Protein AF-K1SKB8-F1 (afdb_monomer_lite)

Sequence (71 aa):
MSAHRTPDEASAFSKNAEENGFGVIISIAGMAAHLGGVLAANTVLPVIGVPVGSSFGGLDALLATVQMPSG

Secondary structure (DSSP, 8-state):
--TTT-HHHHHHHHHTTTTTT-S-EEEEEESS--HHHHHHTT-SS-EEEEEE-SSGGGHHHHHHHH-PPP-

Organism: NCBI:txid408170

pLDDT: mean 96.58, std 3.65, range [79.69, 98.75]

Structure (mmCIF, N/CA/C/O backbone):
data_AF-K1SKB8-F1
#
_entry.id   AF-K1SKB8-F1
#
loop_
_atom_site.group_PDB
_atom_site.id
_atom_site.type_symbol
_atom_site.label_atom_id
_atom_site.label_alt_id
_atom_site.label_comp_id
_atom_site.label_asym_id
_atom_site.label_entity_id
_atom_site.label_seq_id
_atom_site.pdbx_PDB_ins_code
_atom_site.Cartn_x
_atom_site.Cartn_y
_atom_site.Cartn_z
_atom_site.occupancy
_atom_site.B_iso_or_equiv
_atom_site.auth_seq_id
_atom_site.auth_comp_id
_atom_site.auth_asym_id
_atom_site.auth_atom_id
_atom_site.pdbx_PDB_model_num
ATOM 1 N N . MET A 1 1 ? -1.045 10.581 -4.465 1.00 90.38 1 MET A N 1
ATOM 2 C CA . MET A 1 1 ? -0.254 10.017 -3.351 1.00 90.38 1 MET A CA 1
ATOM 3 C C . MET A 1 1 ? 1.073 9.410 -3.788 1.00 90.38 1 MET A C 1
ATOM 5 O O . MET A 1 1 ? 1.122 8.581 -4.690 1.00 90.38 1 MET A O 1
ATOM 9 N N . SER A 1 2 ? 2.150 9.798 -3.110 1.00 96.56 2 SER A N 1
ATOM 10 C CA . SER A 1 2 ? 3.490 9.228 -3.243 1.00 96.56 2 SER A CA 1
ATOM 11 C C . SER A 1 2 ? 4.126 9.120 -1.862 1.00 96.56 2 SER A C 1
ATOM 13 O O . SER A 1 2 ? 4.231 10.124 -1.168 1.00 96.56 2 SER A O 1
ATOM 15 N N . ALA A 1 3 ? 4.629 7.939 -1.491 1.00 97.06 3 ALA A N 1
ATOM 16 C CA . ALA A 1 3 ? 5.315 7.745 -0.210 1.00 97.06 3 ALA A CA 1
ATOM 17 C C . ALA A 1 3 ? 6.552 8.640 -0.035 1.00 97.06 3 ALA A C 1
ATOM 19 O O . ALA A 1 3 ? 6.935 8.950 1.087 1.00 97.06 3 ALA A O 1
ATOM 20 N N . HIS A 1 4 ? 7.186 9.050 -1.136 1.00 97.56 4 HIS A N 1
ATOM 21 C CA . HIS A 1 4 ? 8.414 9.846 -1.093 1.00 97.56 4 HIS A CA 1
ATOM 22 C C . HIS A 1 4 ? 8.176 11.335 -1.323 1.00 97.56 4 HIS A C 1
ATOM 24 O O . HIS A 1 4 ? 8.959 12.149 -0.849 1.00 97.56 4 HIS A O 1
ATOM 30 N N . ARG A 1 5 ? 7.140 11.698 -2.089 1.00 98.12 5 ARG A N 1
ATOM 31 C CA . ARG A 1 5 ? 6.908 13.091 -2.514 1.00 98.12 5 ARG A CA 1
ATOM 32 C C . ARG A 1 5 ? 5.696 13.740 -1.859 1.00 98.12 5 ARG A C 1
ATOM 34 O O . ARG A 1 5 ? 5.675 14.957 -1.741 1.00 98.12 5 ARG A O 1
ATOM 41 N N . THR A 1 6 ? 4.711 12.949 -1.439 1.00 98.25 6 THR A N 1
ATOM 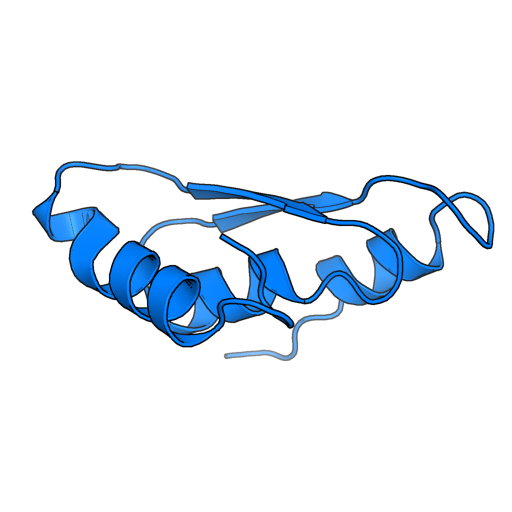42 C CA . THR A 1 6 ? 3.539 13.419 -0.687 1.00 98.25 6 THR A CA 1
ATOM 43 C C . THR A 1 6 ? 3.235 12.485 0.500 1.00 98.25 6 THR A C 1
ATOM 45 O O . THR A 1 6 ? 2.151 11.903 0.574 1.00 98.25 6 THR A O 1
ATOM 48 N N . PRO A 1 7 ? 4.194 12.296 1.434 1.00 97.94 7 PRO A N 1
ATOM 49 C CA . PRO A 1 7 ? 4.048 11.347 2.543 1.00 97.94 7 PRO A CA 1
ATOM 50 C C . PRO A 1 7 ? 2.868 11.682 3.465 1.00 97.94 7 PRO A C 1
ATOM 52 O O . PRO A 1 7 ? 2.152 10.775 3.889 1.00 97.94 7 PRO A O 1
ATOM 55 N N . ASP A 1 8 ? 2.615 12.970 3.713 1.00 98.31 8 ASP A N 1
ATOM 56 C CA . ASP A 1 8 ? 1.503 13.414 4.560 1.00 98.31 8 ASP A CA 1
ATOM 57 C C . ASP A 1 8 ? 0.142 13.097 3.926 1.00 98.31 8 ASP A C 1
ATOM 59 O O . ASP A 1 8 ? -0.765 12.637 4.614 1.00 98.31 8 ASP A O 1
ATOM 63 N N . GLU A 1 9 ? 0.014 13.259 2.603 1.00 98.50 9 GLU A N 1
ATOM 64 C CA . GLU A 1 9 ? -1.188 12.886 1.842 1.00 98.50 9 GLU A CA 1
ATOM 65 C C . GLU A 1 9 ? -1.444 11.375 1.937 1.00 98.50 9 GLU A C 1
ATOM 67 O O . GLU A 1 9 ? -2.571 10.954 2.186 1.00 98.50 9 GLU A O 1
ATOM 72 N N . ALA A 1 10 ? -0.394 10.558 1.784 1.00 98.44 10 ALA A N 1
ATOM 73 C CA . ALA A 1 10 ? -0.501 9.105 1.882 1.00 98.44 10 ALA A CA 1
ATOM 74 C C . ALA A 1 10 ? -0.919 8.657 3.292 1.00 98.44 10 ALA A C 1
ATOM 76 O O . ALA A 1 10 ? -1.850 7.866 3.422 1.00 98.44 10 ALA A O 1
ATOM 77 N N . S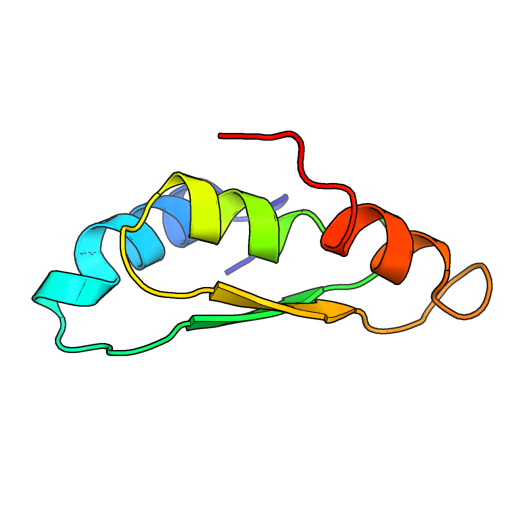ER A 1 11 ? -0.282 9.196 4.342 1.00 98.25 11 SER A N 1
ATOM 78 C CA . SER A 1 11 ? -0.630 8.879 5.734 1.00 98.25 11 SER A CA 1
ATOM 79 C C . SER A 1 11 ? -2.056 9.319 6.065 1.00 98.25 11 SER A C 1
ATOM 81 O O . SER A 1 11 ? -2.833 8.517 6.589 1.00 98.25 11 SER A O 1
ATOM 83 N N . ALA A 1 12 ? -2.426 10.556 5.711 1.00 98.56 12 ALA A N 1
ATOM 84 C CA . ALA A 1 12 ? -3.764 11.091 5.944 1.00 98.56 12 ALA A CA 1
ATOM 85 C C . ALA A 1 12 ? -4.839 10.264 5.230 1.00 98.56 12 ALA A C 1
ATOM 87 O O . ALA A 1 12 ? -5.857 9.945 5.840 1.00 98.56 12 ALA A O 1
ATOM 88 N N . PHE A 1 13 ? -4.608 9.857 3.981 1.00 98.62 13 PHE A N 1
ATOM 89 C CA . PHE A 1 13 ? -5.528 8.975 3.269 1.00 98.62 13 PHE A CA 1
ATOM 90 C C . PHE A 1 13 ? -5.744 7.651 4.016 1.00 98.62 13 PHE A C 1
ATOM 92 O O . PHE A 1 13 ? -6.885 7.316 4.321 1.00 98.62 13 PHE A O 1
ATOM 99 N N . SER A 1 14 ? -4.673 6.923 4.361 1.00 98.44 14 SER A N 1
ATOM 100 C CA . SER A 1 14 ? -4.791 5.614 5.027 1.00 98.44 14 SER A CA 1
ATOM 101 C C . SER A 1 14 ? -5.445 5.691 6.410 1.00 98.44 14 SER A C 1
ATOM 103 O O . SER A 1 14 ? -6.292 4.854 6.715 1.00 98.44 14 SER A O 1
ATOM 105 N N . LYS A 1 15 ? -5.124 6.720 7.210 1.00 98.62 15 LYS A N 1
ATOM 106 C CA . LYS A 1 15 ? -5.699 6.904 8.556 1.00 98.62 15 LYS A CA 1
ATOM 107 C C . LYS A 1 15 ? -7.213 7.039 8.531 1.00 98.62 15 LYS A C 1
ATOM 109 O O . LYS A 1 15 ? -7.884 6.484 9.387 1.00 98.62 15 LYS A O 1
ATOM 114 N N . ASN A 1 16 ? -7.735 7.753 7.538 1.00 98.62 16 ASN A N 1
ATOM 115 C CA . ASN A 1 16 ? -9.164 8.029 7.423 1.00 98.62 16 ASN A CA 1
ATOM 116 C C . ASN A 1 16 ? -9.882 7.038 6.489 1.00 98.62 16 ASN A C 1
ATOM 118 O O . ASN A 1 16 ? -11.066 7.202 6.212 1.00 98.62 16 ASN A O 1
ATOM 122 N N . ALA A 1 17 ? -9.187 6.036 5.937 1.00 98.69 17 ALA A N 1
ATOM 123 C CA . ALA A 1 17 ? -9.755 5.182 4.896 1.00 98.69 17 ALA A CA 1
ATOM 124 C C . ALA A 1 17 ? -10.950 4.350 5.399 1.00 98.69 17 ALA A C 1
ATOM 126 O O . ALA A 1 17 ? -11.961 4.245 4.709 1.00 98.69 17 ALA A O 1
ATOM 127 N N . GLU A 1 18 ? -10.871 3.800 6.610 1.00 98.62 18 GLU A N 1
ATOM 128 C CA . GLU A 1 18 ? -11.980 3.037 7.198 1.00 98.62 18 GLU A CA 1
ATOM 129 C C . GLU A 1 18 ? -13.212 3.925 7.431 1.00 98.62 18 GLU A 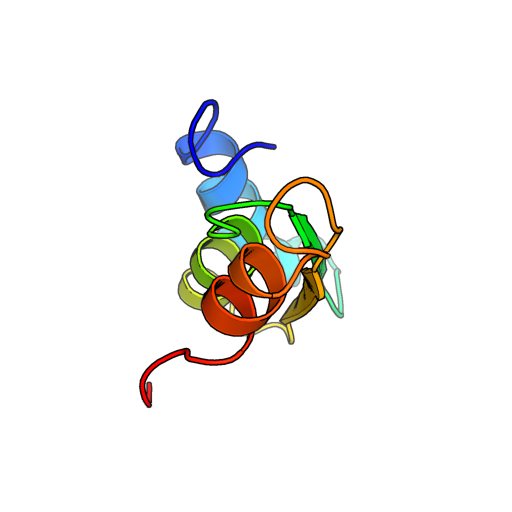C 1
ATOM 131 O O . GLU A 1 18 ? -14.311 3.585 6.995 1.00 98.62 18 GLU A O 1
ATOM 136 N N . GLU A 1 19 ? -13.022 5.109 8.023 1.00 98.56 19 GLU A N 1
ATOM 137 C CA . GLU A 1 19 ? -14.095 6.086 8.275 1.00 98.56 19 GLU A CA 1
ATOM 138 C C . GLU A 1 19 ? -14.754 6.582 6.981 1.00 98.56 19 GLU A C 1
ATOM 140 O O . GLU A 1 19 ? -15.962 6.810 6.930 1.00 98.56 19 GLU A O 1
ATOM 145 N N . ASN A 1 20 ? -13.970 6.689 5.906 1.00 98.44 20 ASN A N 1
ATOM 146 C CA . ASN A 1 20 ? -14.452 7.053 4.576 1.00 98.44 20 ASN A CA 1
ATOM 147 C C . ASN A 1 20 ? -15.171 5.898 3.845 1.00 98.44 20 ASN A C 1
ATOM 149 O O . ASN A 1 20 ? -15.585 6.069 2.697 1.00 98.44 20 ASN A O 1
ATOM 153 N N . GLY A 1 21 ? -15.334 4.733 4.481 1.00 98.56 21 GLY A N 1
ATOM 154 C CA . GLY A 1 21 ? -16.099 3.600 3.956 1.00 98.56 21 GLY A CA 1
ATOM 155 C C . GLY A 1 21 ? -15.326 2.683 3.005 1.00 98.56 21 GLY A C 1
ATOM 156 O O . GLY A 1 21 ? -15.944 1.890 2.291 1.00 98.56 21 GLY A O 1
ATOM 157 N N . PHE A 1 22 ? -13.992 2.768 2.965 1.00 98.62 22 PHE A N 1
ATOM 158 C CA . PHE A 1 22 ? -13.181 1.825 2.194 1.00 98.62 22 PHE A CA 1
ATOM 159 C C . PHE A 1 22 ? -13.068 0.478 2.922 1.00 98.62 22 PHE A C 1
ATOM 161 O O . PHE A 1 22 ? -12.948 0.426 4.140 1.00 98.62 22 PHE A O 1
ATOM 168 N N . GLY A 1 23 ? -13.069 -0.624 2.164 1.00 98.56 23 GLY A N 1
ATOM 169 C CA . GLY A 1 23 ? -12.874 -1.978 2.710 1.00 98.56 23 GLY A CA 1
ATOM 170 C C . GLY A 1 23 ? -11.48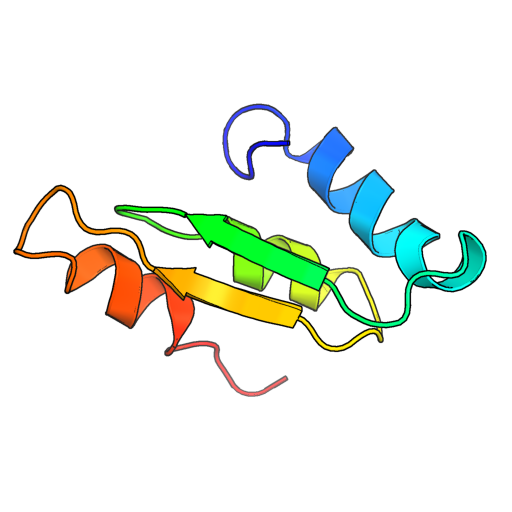7 -2.578 2.456 1.00 98.56 23 GLY A C 1
ATOM 171 O O . GLY A 1 23 ? -11.101 -3.541 3.110 1.00 98.56 23 GLY A O 1
ATOM 172 N N . VAL A 1 24 ? -10.738 -2.044 1.488 1.00 98.56 24 VAL A N 1
ATOM 173 C CA . VAL A 1 24 ? -9.401 -2.514 1.095 1.00 98.56 24 VAL A CA 1
ATOM 174 C C . VAL A 1 24 ? -8.654 -1.384 0.391 1.00 98.56 24 VAL A C 1
ATOM 176 O O . VAL A 1 24 ? -9.269 -0.568 -0.298 1.00 98.56 24 VAL A O 1
ATOM 179 N N . ILE A 1 25 ? -7.329 -1.352 0.528 1.00 98.75 25 ILE A N 1
ATOM 180 C CA . ILE A 1 25 ? -6.458 -0.416 -0.188 1.00 98.75 25 ILE A CA 1
ATOM 181 C C . ILE A 1 25 ? -5.548 -1.205 -1.132 1.00 98.75 25 ILE A C 1
ATOM 183 O O . ILE A 1 25 ? -4.860 -2.131 -0.712 1.00 98.75 25 ILE A O 1
ATOM 187 N N . ILE A 1 26 ? -5.507 -0.829 -2.411 1.00 98.56 26 ILE A N 1
ATOM 188 C CA . ILE A 1 26 ? -4.572 -1.403 -3.390 1.00 98.56 26 ILE A CA 1
ATOM 189 C C . ILE A 1 26 ? -3.502 -0.358 -3.697 1.00 98.56 26 ILE A C 1
ATOM 191 O O . ILE A 1 26 ? -3.806 0.742 -4.155 1.00 98.56 26 ILE A O 1
ATOM 195 N N . SER A 1 27 ? -2.244 -0.703 -3.439 1.00 98.12 27 SER A N 1
ATOM 196 C CA . SER A 1 27 ? -1.083 0.156 -3.668 1.00 98.12 27 SER A CA 1
ATOM 197 C C . SER A 1 27 ? -0.262 -0.352 -4.849 1.00 98.12 27 SER A C 1
ATOM 199 O O . SER A 1 27 ? -0.029 -1.551 -4.976 1.00 98.12 27 SER A O 1
ATOM 201 N N . ILE A 1 28 ? 0.177 0.557 -5.720 1.00 97.69 28 ILE A N 1
ATOM 202 C CA . ILE A 1 28 ? 0.992 0.238 -6.898 1.00 97.69 28 ILE A CA 1
ATOM 203 C C . ILE A 1 28 ? 2.270 1.069 -6.812 1.00 97.69 28 ILE A C 1
ATOM 205 O O . ILE A 1 28 ? 2.206 2.300 -6.806 1.00 97.69 28 ILE A O 1
ATOM 209 N N . ALA A 1 29 ? 3.426 0.413 -6.707 1.00 97.19 29 ALA A N 1
ATOM 210 C CA . ALA A 1 29 ? 4.715 1.088 -6.559 1.00 97.19 29 ALA A CA 1
ATOM 211 C C . ALA A 1 29 ? 5.869 0.282 -7.175 1.00 97.19 29 ALA A C 1
ATOM 213 O O . ALA A 1 29 ? 5.822 -0.944 -7.240 1.00 97.19 29 ALA A O 1
ATOM 214 N N . GLY A 1 30 ? 6.903 0.988 -7.637 1.00 95.88 30 GLY A N 1
ATOM 215 C CA . GLY A 1 30 ? 8.098 0.407 -8.258 1.00 95.88 30 GLY A CA 1
ATOM 216 C C . GLY A 1 30 ? 9.387 0.826 -7.554 1.00 95.88 30 GLY A C 1
ATOM 217 O O . GLY A 1 30 ? 9.374 1.724 -6.708 1.00 95.88 30 GLY A O 1
ATOM 218 N N . MET A 1 31 ? 10.504 0.200 -7.933 1.00 93.50 31 MET A N 1
ATOM 219 C CA . MET A 1 31 ? 11.828 0.397 -7.324 1.00 93.50 31 MET A CA 1
ATOM 220 C C . MET A 1 31 ? 11.787 0.213 -5.796 1.00 93.50 31 MET A C 1
ATOM 222 O O . MET A 1 31 ? 11.383 -0.839 -5.313 1.00 93.50 31 MET A O 1
ATOM 226 N N . ALA A 1 32 ? 12.159 1.232 -5.016 1.00 94.94 32 ALA A N 1
ATOM 227 C CA . ALA A 1 32 ? 11.977 1.255 -3.566 1.00 94.94 32 ALA A CA 1
ATOM 228 C C . ALA A 1 32 ? 10.486 1.453 -3.213 1.00 94.94 32 ALA A C 1
ATOM 230 O O . ALA A 1 32 ? 10.046 2.551 -2.860 1.00 94.94 32 ALA A O 1
ATOM 231 N N . ALA A 1 33 ? 9.697 0.387 -3.367 1.00 97.00 33 ALA A N 1
ATOM 232 C CA . ALA A 1 33 ? 8.234 0.380 -3.351 1.00 97.00 33 ALA A CA 1
ATOM 233 C C . ALA A 1 33 ? 7.610 0.566 -1.946 1.00 97.00 33 ALA A C 1
ATOM 235 O O . ALA A 1 33 ? 6.890 -0.289 -1.444 1.00 97.00 33 ALA A O 1
ATOM 236 N N . HIS A 1 34 ? 7.841 1.714 -1.304 1.00 97.75 34 HIS A N 1
ATOM 237 C CA . HIS A 1 34 ? 7.426 1.955 0.088 1.00 97.75 34 HIS A CA 1
ATOM 238 C C . HIS A 1 34 ? 5.931 2.241 0.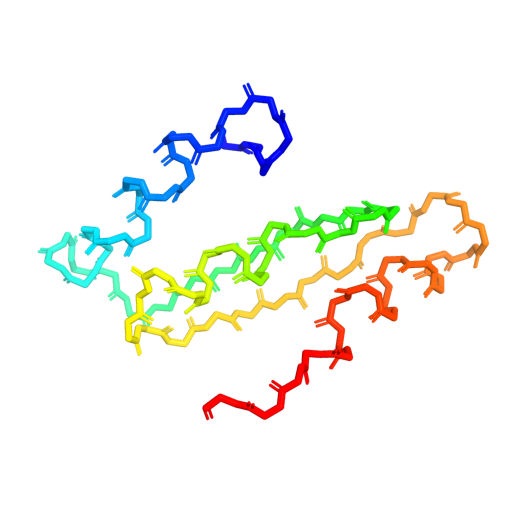290 1.00 97.75 34 HIS A C 1
ATOM 240 O O . HIS A 1 34 ? 5.454 2.201 1.421 1.00 97.75 34 HIS A O 1
ATOM 246 N N . LEU A 1 35 ? 5.181 2.566 -0.768 1.00 98.38 35 LEU A N 1
ATOM 247 C CA . LEU A 1 35 ? 3.800 3.041 -0.629 1.00 98.38 35 LEU A CA 1
ATOM 248 C C . LEU A 1 35 ? 2.891 2.039 0.088 1.00 98.38 35 LEU A C 1
ATOM 250 O O . LEU A 1 35 ? 2.156 2.447 0.980 1.00 98.38 35 LEU A O 1
ATOM 254 N N . GLY A 1 36 ? 2.974 0.750 -0.253 1.00 98.19 36 GLY A N 1
ATOM 255 C CA . GLY A 1 36 ? 2.159 -0.282 0.393 1.00 98.19 36 GLY A CA 1
ATOM 256 C C . GLY A 1 36 ? 2.415 -0.373 1.895 1.00 98.19 36 GLY A C 1
ATOM 257 O O . GLY A 1 36 ? 1.469 -0.314 2.674 1.00 98.19 36 GLY A O 1
ATOM 258 N N . GLY A 1 37 ? 3.687 -0.409 2.303 1.00 98.12 37 GLY A N 1
ATOM 259 C CA . GLY A 1 37 ? 4.062 -0.441 3.719 1.00 98.12 37 GLY A CA 1
ATOM 260 C C . GLY A 1 37 ? 3.659 0.824 4.482 1.00 98.12 37 GLY A C 1
ATOM 261 O O . GLY A 1 37 ? 3.148 0.731 5.593 1.00 98.12 37 GLY A O 1
ATOM 262 N N . VAL A 1 38 ? 3.813 2.010 3.877 1.00 98.19 38 VAL A N 1
ATOM 263 C CA . VAL A 1 38 ? 3.379 3.281 4.491 1.00 98.19 38 VAL A CA 1
ATOM 264 C C . VAL A 1 38 ? 1.870 3.295 4.727 1.00 98.19 38 VAL A C 1
ATOM 266 O O . VAL A 1 38 ? 1.432 3.690 5.804 1.00 98.19 38 VAL A O 1
ATOM 269 N N . LEU A 1 39 ? 1.079 2.855 3.747 1.00 98.62 39 LEU A N 1
ATOM 270 C CA . LEU A 1 39 ? -0.375 2.786 3.885 1.00 98.62 39 LEU A CA 1
ATOM 271 C C . LEU A 1 39 ? -0.774 1.752 4.947 1.00 98.62 39 LEU A C 1
ATOM 273 O O . LEU A 1 39 ? -1.565 2.075 5.829 1.00 98.62 39 LEU A O 1
ATOM 277 N N . ALA A 1 40 ? -0.178 0.555 4.914 1.00 98.38 40 ALA A N 1
ATOM 278 C CA . ALA A 1 40 ? -0.452 -0.524 5.867 1.00 98.38 40 ALA A CA 1
ATOM 279 C C . ALA A 1 40 ? -0.134 -0.133 7.317 1.00 98.38 40 ALA A C 1
ATOM 281 O O . ALA A 1 40 ? -0.873 -0.486 8.225 1.00 98.38 40 ALA A O 1
ATOM 282 N N . ALA A 1 41 ? 0.918 0.657 7.542 1.00 98.06 41 ALA A N 1
ATOM 283 C CA . ALA A 1 41 ? 1.281 1.132 8.876 1.00 98.06 41 ALA A CA 1
ATOM 284 C C . ALA A 1 41 ? 0.294 2.156 9.473 1.00 98.06 41 ALA A C 1
ATOM 286 O O . ALA A 1 41 ? 0.411 2.511 10.643 1.00 98.06 41 ALA A O 1
ATOM 287 N N . ASN A 1 42 ? -0.636 2.687 8.675 1.00 98.38 42 ASN A N 1
ATOM 288 C CA . ASN A 1 42 ? -1.512 3.796 9.054 1.00 98.38 42 ASN A CA 1
ATOM 289 C C . ASN A 1 42 ? -3.004 3.441 8.971 1.00 98.38 42 ASN A C 1
ATOM 291 O O . ASN A 1 42 ? -3.836 4.336 9.088 1.00 98.38 42 ASN A O 1
ATOM 295 N N . THR A 1 43 ? -3.361 2.176 8.757 1.00 98.44 43 THR A N 1
ATOM 296 C CA . THR A 1 43 ? -4.755 1.729 8.692 1.00 98.44 43 THR A CA 1
ATOM 297 C C . THR A 1 43 ? -4.907 0.321 9.259 1.00 98.44 43 THR A C 1
ATOM 299 O O . THR A 1 43 ? -3.952 -0.449 9.272 1.00 98.44 43 THR A O 1
ATOM 302 N N . VAL A 1 44 ? -6.113 -0.026 9.710 1.00 98.12 44 VAL A N 1
ATOM 303 C CA . VAL A 1 44 ? -6.484 -1.414 10.041 1.00 98.12 44 VAL A CA 1
ATOM 304 C C . VAL A 1 44 ? -7.024 -2.173 8.827 1.00 98.12 44 VAL A C 1
ATOM 306 O O . VAL A 1 44 ? -7.184 -3.392 8.880 1.00 98.12 44 VAL A O 1
ATOM 309 N N . LEU A 1 45 ? -7.308 -1.469 7.724 1.00 98.69 45 LEU A N 1
ATOM 310 C CA . LEU A 1 45 ? -7.803 -2.097 6.506 1.00 98.69 45 LEU A CA 1
ATOM 311 C C . LEU A 1 45 ? -6.715 -2.954 5.844 1.00 98.69 45 LEU A C 1
ATOM 313 O O . LEU A 1 45 ? -5.539 -2.579 5.846 1.00 98.69 45 LEU A O 1
ATOM 317 N N . PRO A 1 46 ? -7.096 -4.059 5.179 1.00 98.62 46 PRO A N 1
ATOM 318 C CA . PRO A 1 46 ? -6.171 -4.821 4.356 1.00 98.62 46 PRO A CA 1
ATOM 319 C C . PRO A 1 46 ? -5.543 -3.948 3.262 1.00 98.62 46 PRO A C 1
ATOM 321 O O . PRO A 1 46 ? -6.245 -3.236 2.535 1.00 98.62 46 PRO A O 1
ATOM 324 N N . VAL A 1 47 ? -4.221 -4.051 3.104 1.00 98.69 47 VAL A N 1
ATOM 325 C CA . VAL A 1 47 ? -3.469 -3.373 2.041 1.00 98.69 47 VAL A CA 1
ATOM 326 C C . VAL A 1 47 ? -2.832 -4.403 1.114 1.00 98.69 47 VAL A C 1
ATOM 328 O O . VAL A 1 47 ? -2.047 -5.244 1.544 1.00 98.69 47 VAL A O 1
ATOM 331 N N . ILE A 1 48 ? -3.155 -4.325 -0.175 1.00 98.69 48 ILE A N 1
ATOM 332 C CA . ILE A 1 48 ? -2.584 -5.173 -1.224 1.00 98.69 48 ILE A CA 1
ATOM 333 C C . ILE A 1 48 ? -1.486 -4.384 -1.941 1.00 98.69 48 ILE A C 1
ATOM 335 O O . ILE A 1 48 ? -1.734 -3.307 -2.488 1.00 98.69 48 ILE A O 1
ATOM 339 N N . GLY A 1 49 ? -0.263 -4.911 -1.940 1.00 97.94 49 GLY A N 1
ATOM 340 C CA . GLY A 1 49 ? 0.871 -4.348 -2.672 1.00 97.94 49 GLY A CA 1
ATOM 341 C C . GLY A 1 49 ? 1.026 -4.965 -4.059 1.00 97.94 49 GLY A C 1
ATOM 342 O O . GLY A 1 49 ? 1.194 -6.176 -4.177 1.00 97.94 49 GLY A O 1
ATOM 343 N N . VAL A 1 50 ? 1.006 -4.138 -5.105 1.00 98.12 50 VAL A N 1
ATOM 344 C CA . VAL A 1 50 ? 1.278 -4.533 -6.493 1.00 98.12 50 VAL A CA 1
ATOM 345 C C . VAL A 1 50 ? 2.633 -3.951 -6.914 1.00 98.12 50 VAL A C 1
ATOM 347 O O . VAL A 1 50 ? 2.714 -2.765 -7.260 1.00 98.12 50 VAL A O 1
ATOM 350 N N . PRO A 1 51 ? 3.713 -4.751 -6.877 1.00 96.94 51 PRO A N 1
ATOM 351 C CA . PRO A 1 51 ? 5.019 -4.304 -7.334 1.00 96.94 51 PRO A CA 1
ATOM 352 C C . PRO A 1 51 ? 5.011 -4.146 -8.858 1.00 96.94 51 PRO A C 1
ATOM 354 O O . PRO A 1 51 ? 4.637 -5.065 -9.587 1.00 96.94 51 PRO A O 1
ATOM 357 N N . V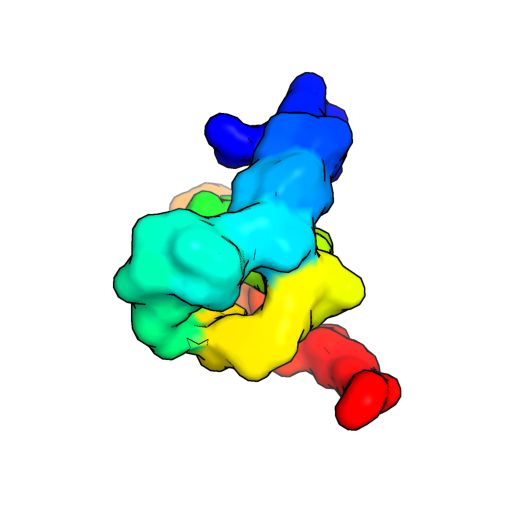AL A 1 52 ? 5.443 -2.985 -9.349 1.00 95.06 52 VAL A N 1
ATOM 358 C CA . VAL A 1 52 ? 5.618 -2.725 -10.786 1.00 95.06 52 VAL A CA 1
ATOM 359 C C . VAL A 1 52 ? 7.094 -2.637 -11.145 1.00 95.06 52 VAL A C 1
ATOM 361 O O . VAL A 1 52 ? 7.876 -1.944 -10.494 1.00 95.06 52 VAL A O 1
ATOM 364 N N . GLY A 1 53 ? 7.473 -3.373 -12.189 1.00 87.44 53 GLY A N 1
ATOM 365 C CA . GLY A 1 53 ? 8.861 -3.497 -12.612 1.00 87.44 53 GLY A CA 1
ATOM 366 C C . GLY A 1 53 ? 9.380 -2.264 -13.345 1.00 87.44 53 GLY A C 1
ATOM 367 O O . GLY A 1 53 ? 8.694 -1.695 -14.193 1.00 87.44 53 GLY A O 1
ATOM 368 N N . SER A 1 54 ? 10.625 -1.893 -13.049 1.00 79.69 54 SER A N 1
ATOM 369 C CA . SER A 1 54 ? 11.381 -0.896 -13.814 1.00 79.69 54 SER A CA 1
ATOM 370 C C . SER A 1 54 ? 12.854 -1.292 -13.938 1.00 79.69 54 SER A C 1
ATOM 372 O O . SER A 1 54 ? 13.332 -1.529 -15.043 1.00 79.69 54 SER A O 1
ATOM 374 N N . SER A 1 55 ? 13.554 -1.446 -12.813 1.00 84.81 55 SER A N 1
ATOM 375 C CA . SER A 1 55 ? 14.942 -1.917 -12.735 1.00 84.81 55 SER A CA 1
ATOM 376 C C . SER A 1 55 ? 14.971 -3.357 -12.220 1.00 84.81 55 SER A C 1
ATOM 378 O O . SER A 1 55 ? 13.996 -3.824 -11.642 1.00 84.81 55 SER A O 1
ATOM 380 N N . PHE A 1 56 ? 16.054 -4.104 -12.465 1.00 91.06 56 PHE A N 1
ATOM 381 C CA . PHE A 1 56 ? 16.212 -5.492 -11.984 1.00 91.06 56 PHE A CA 1
ATOM 382 C C . PHE A 1 56 ? 15.024 -6.432 -12.292 1.00 91.06 56 PHE A C 1
ATOM 384 O O . PHE A 1 56 ? 14.739 -7.353 -11.530 1.00 91.06 56 PHE A O 1
ATOM 391 N N . GLY A 1 57 ? 14.287 -6.183 -13.381 1.00 91.81 57 GLY A N 1
ATOM 392 C CA . GLY A 1 57 ? 13.086 -6.954 -13.726 1.00 91.81 57 GLY A CA 1
ATOM 393 C C . GLY A 1 57 ? 11.943 -6.854 -12.704 1.00 91.81 57 GLY A C 1
ATOM 394 O O . GLY A 1 57 ? 11.064 -7.708 -12.708 1.00 91.81 57 GLY A O 1
ATOM 395 N N . GLY A 1 58 ? 11.949 -5.846 -11.823 1.00 93.81 58 GLY A N 1
ATOM 396 C CA . GLY A 1 58 ? 10.961 -5.666 -10.755 1.00 93.81 58 GLY A CA 1
ATOM 397 C C . GLY A 1 58 ? 11.241 -6.450 -9.474 1.00 93.81 58 GLY A C 1
ATOM 398 O O . GLY A 1 58 ? 10.415 -6.422 -8.562 1.00 93.81 58 GLY A O 1
ATOM 399 N N . LEU A 1 59 ? 12.390 -7.130 -9.372 1.00 96.12 59 LEU A N 1
ATOM 400 C CA . LEU A 1 59 ? 12.790 -7.822 -8.144 1.00 96.12 59 LEU A CA 1
ATOM 401 C C . LEU A 1 59 ? 12.985 -6.845 -6.974 1.00 96.12 59 LEU A C 1
ATOM 403 O O . LEU A 1 59 ? 12.666 -7.175 -5.835 1.00 96.12 59 LEU A O 1
ATOM 407 N N . ASP A 1 60 ? 13.465 -5.637 -7.262 1.00 95.31 60 ASP A N 1
ATOM 408 C CA . ASP A 1 60 ? 13.585 -4.542 -6.300 1.00 95.31 60 ASP A CA 1
ATOM 409 C C . ASP A 1 60 ? 12.223 -4.165 -5.694 1.00 95.31 60 ASP A C 1
ATOM 411 O O . ASP A 1 60 ? 12.058 -4.200 -4.474 1.00 95.31 60 ASP A O 1
ATOM 415 N N . ALA A 1 61 ? 11.227 -3.905 -6.542 1.00 96.81 61 ALA A N 1
ATOM 416 C CA . ALA A 1 61 ? 9.866 -3.584 -6.132 1.00 96.81 61 ALA A CA 1
ATOM 417 C C . ALA A 1 61 ? 9.203 -4.743 -5.380 1.00 96.81 61 ALA A C 1
ATOM 419 O O . ALA A 1 61 ? 8.541 -4.520 -4.365 1.00 96.81 61 ALA A O 1
ATOM 420 N N . LEU A 1 62 ? 9.394 -5.979 -5.856 1.00 97.00 62 LEU A N 1
ATOM 421 C CA . LEU A 1 62 ? 8.849 -7.177 -5.221 1.00 97.00 62 LEU A CA 1
ATOM 422 C C . LEU A 1 62 ? 9.376 -7.329 -3.794 1.00 97.00 62 LEU A C 1
ATOM 424 O O . LEU A 1 62 ? 8.579 -7.431 -2.862 1.00 97.00 62 LEU A O 1
ATOM 428 N N . LEU A 1 63 ? 10.700 -7.304 -3.614 1.00 96.88 63 LEU A N 1
ATOM 429 C CA . LEU A 1 63 ? 11.320 -7.467 -2.299 1.00 96.88 63 LEU A CA 1
ATOM 430 C C . LEU A 1 63 ? 10.980 -6.303 -1.364 1.00 96.88 63 LEU A C 1
ATOM 432 O O . LEU A 1 63 ? 10.681 -6.543 -0.198 1.00 96.88 63 LEU A O 1
ATOM 436 N N . ALA A 1 64 ? 10.943 -5.069 -1.877 1.00 96.31 64 ALA A N 1
ATOM 437 C CA . ALA A 1 64 ? 10.526 -3.896 -1.107 1.00 96.31 64 ALA A CA 1
ATOM 438 C C . ALA A 1 64 ? 9.054 -3.953 -0.658 1.00 96.31 64 ALA A C 1
ATOM 440 O O . ALA A 1 64 ? 8.698 -3.318 0.331 1.00 96.31 64 ALA A O 1
ATOM 441 N N . THR A 1 65 ? 8.209 -4.707 -1.366 1.00 97.12 65 THR A N 1
ATOM 442 C CA . THR A 1 65 ? 6.786 -4.865 -1.034 1.00 97.12 65 THR A CA 1
ATOM 443 C C . THR A 1 65 ? 6.542 -6.033 -0.076 1.00 97.12 65 THR A C 1
ATOM 445 O O . THR A 1 65 ? 5.777 -5.893 0.873 1.00 97.12 65 THR A O 1
ATOM 448 N N . VAL A 1 66 ? 7.158 -7.197 -0.319 1.00 97.31 66 VAL A N 1
ATOM 449 C CA . VAL A 1 66 ? 6.802 -8.450 0.378 1.00 97.31 66 VAL A CA 1
ATOM 450 C C . VAL A 1 66 ? 7.536 -8.651 1.707 1.00 97.31 66 VAL A C 1
ATOM 452 O O . VAL A 1 66 ? 6.999 -9.290 2.606 1.00 97.31 66 VAL A O 1
ATOM 455 N N . GLN A 1 67 ? 8.741 -8.094 1.868 1.00 97.69 67 GLN A N 1
ATOM 456 C CA . GLN A 1 67 ? 9.589 -8.312 3.049 1.00 97.69 67 GLN A CA 1
ATOM 457 C C . GLN A 1 67 ? 9.250 -7.361 4.210 1.00 97.69 67 GLN A C 1
ATOM 459 O O . GLN A 1 67 ? 10.149 -6.814 4.852 1.00 97.69 67 GLN A O 1
ATOM 464 N N . MET A 1 68 ? 7.962 -7.135 4.486 1.00 97.12 68 MET A N 1
ATOM 465 C CA . MET A 1 68 ? 7.573 -6.390 5.686 1.00 97.12 68 MET A CA 1
ATOM 466 C C . MET A 1 68 ? 7.952 -7.192 6.944 1.00 97.12 68 MET A C 1
ATOM 468 O O . MET A 1 68 ? 7.727 -8.405 6.981 1.00 97.12 68 MET A O 1
ATOM 472 N N . PRO A 1 69 ? 8.534 -6.554 7.976 1.00 96.69 69 PRO A N 1
ATOM 473 C CA . PRO A 1 69 ? 8.763 -7.215 9.254 1.00 96.69 69 PRO A CA 1
ATOM 474 C C . PRO A 1 69 ? 7.428 -7.577 9.914 1.00 96.69 69 PRO A C 1
ATOM 476 O O . PRO A 1 69 ? 6.390 -6.992 9.608 1.00 96.69 69 PRO A O 1
ATOM 479 N N . SER A 1 70 ? 7.466 -8.522 10.854 1.00 95.06 70 SER A N 1
ATOM 480 C CA . SER A 1 70 ? 6.313 -8.808 11.708 1.00 95.06 70 SER A CA 1
ATOM 481 C C . SER A 1 70 ? 5.910 -7.554 12.489 1.00 95.06 70 SER A C 1
ATOM 483 O O . SER A 1 70 ? 6.763 -6.949 13.146 1.00 95.06 70 SER A O 1
ATOM 485 N N . GLY A 1 71 ? 4.626 -7.212 12.428 1.00 83.12 71 GLY A N 1
ATOM 486 C CA . GLY A 1 71 ? 3.965 -6.160 13.197 1.00 83.12 71 GLY A CA 1
ATOM 487 C C . GLY A 1 71 ? 2.685 -6.677 13.830 1.00 83.12 71 GLY A C 1
ATOM 488 O O . GLY A 1 71 ? 2.237 -7.775 13.421 1.00 83.12 71 GLY A O 1
#

Radius of gyration: 11.97 Å; chains: 1; bounding box: 32×22×27 Å

Foldseek 3Di:
DDCVPCVVVLLVCLQCVVVVPHQEAEAEAEQLRCSQVSSVVRHPHHYHYDQDDDPPRSPNSVCNNPVDDDD

InterPro domains:
  IPR000031 PurE domain [PF00731] (1-71)
  IPR000031 PurE domain [SM01001] (1-71)
  IPR024694 PurE, prokaryotic type [PTHR23046] (1-71)